Protein AF-A0A1Z1WQK5-F1 (afdb_monomer_lite)

Foldseek 3Di:
DVVVVLVVVLVVVLVPDPVLVVLCVLLCVVVVVDDPCPPDDVVCVVDCCNPVVPDVPVVVPRDNSVVVNVVSSVCSSVVVDD

Structure (mmCIF, N/CA/C/O backbone):
data_AF-A0A1Z1WQK5-F1
#
_entry.id   AF-A0A1Z1WQK5-F1
#
loop_
_atom_site.group_PDB
_atom_site.id
_atom_site.type_symbol
_atom_site.label_atom_id
_atom_site.label_alt_id
_atom_site.label_comp_id
_atom_site.label_asym_id
_atom_site.label_entity_id
_atom_site.label_seq_id
_atom_site.pdbx_PDB_ins_code
_atom_site.Cartn_x
_atom_site.Cartn_y
_atom_site.Cartn_z
_atom_site.occupancy
_atom_site.B_iso_or_equiv
_atom_site.auth_seq_id
_atom_site.auth_comp_id
_atom_site.auth_asym_id
_atom_site.auth_atom_id
_atom_site.pdbx_PDB_model_num
ATOM 1 N N . MET A 1 1 ? -10.961 16.585 25.277 1.00 91.50 1 MET A N 1
ATOM 2 C CA . MET A 1 1 ? -10.325 15.956 24.091 1.00 91.50 1 MET A CA 1
ATOM 3 C C . MET A 1 1 ? -10.861 14.541 23.794 1.00 91.50 1 MET A C 1
ATOM 5 O O . MET A 1 1 ? -10.103 13.688 23.355 1.00 91.50 1 MET A O 1
ATOM 9 N N . ARG A 1 2 ? -12.161 14.257 23.996 1.00 97.75 2 ARG A N 1
ATOM 10 C CA . ARG A 1 2 ? -12.702 12.882 23.923 1.00 97.75 2 ARG A CA 1
ATOM 11 C C . ARG A 1 2 ? -12.507 12.221 22.551 1.00 97.75 2 ARG A C 1
ATOM 13 O O . ARG A 1 2 ? -11.903 11.159 22.480 1.00 97.75 2 ARG A O 1
ATOM 20 N N . ASN A 1 3 ? -12.962 12.871 21.480 1.00 98.31 3 ASN A N 1
ATOM 21 C CA . ASN A 1 3 ? -12.898 12.306 20.125 1.00 98.31 3 ASN A CA 1
ATOM 22 C C . ASN A 1 3 ? -11.457 12.043 19.683 1.00 98.31 3 ASN A C 1
ATOM 24 O O . ASN A 1 3 ? -11.165 10.986 19.140 1.00 98.31 3 ASN A O 1
ATOM 28 N N . TYR A 1 4 ? -10.547 12.969 19.989 1.00 98.44 4 TYR A N 1
ATOM 29 C CA . TYR A 1 4 ? -9.128 12.803 19.692 1.00 98.44 4 TYR A CA 1
ATOM 30 C C . TYR A 1 4 ? -8.550 11.540 20.341 1.00 98.44 4 TYR A C 1
ATOM 32 O O . TYR A 1 4 ? -7.877 10.761 19.676 1.00 98.44 4 TYR A O 1
ATOM 40 N N . LEU A 1 5 ? -8.832 11.318 21.630 1.00 98.50 5 LEU A N 1
ATOM 41 C CA . LEU A 1 5 ? -8.300 10.160 22.352 1.00 98.50 5 LEU A CA 1
ATOM 42 C C . LEU A 1 5 ? -8.838 8.837 21.791 1.00 98.50 5 LEU A C 1
ATOM 44 O O . LEU A 1 5 ? -8.054 7.906 21.641 1.00 98.50 5 LEU A O 1
ATOM 48 N N . ILE A 1 6 ? -10.121 8.788 21.408 1.00 98.00 6 ILE A N 1
ATOM 49 C CA . ILE A 1 6 ? -10.722 7.618 20.747 1.00 98.00 6 ILE A CA 1
ATOM 50 C C . ILE A 1 6 ? -10.032 7.347 19.405 1.00 98.00 6 ILE A C 1
ATOM 52 O O . ILE A 1 6 ? -9.563 6.239 19.168 1.00 98.00 6 ILE A O 1
ATOM 56 N N . LEU A 1 7 ? -9.918 8.357 18.536 1.00 98.25 7 LEU A N 1
ATOM 57 C CA . LEU A 1 7 ? -9.297 8.185 17.219 1.00 98.25 7 LEU A CA 1
ATOM 58 C C . LEU A 1 7 ? -7.821 7.784 17.328 1.00 98.25 7 LEU A C 1
ATOM 60 O O . LEU A 1 7 ? -7.351 6.955 16.550 1.00 98.25 7 LEU A O 1
ATOM 64 N N . ARG A 1 8 ? -7.098 8.326 18.315 1.00 98.25 8 ARG A N 1
ATOM 65 C CA . ARG A 1 8 ? -5.707 7.955 18.595 1.00 98.25 8 ARG A CA 1
ATOM 66 C C . ARG A 1 8 ? -5.584 6.479 18.970 1.00 98.25 8 ARG A C 1
ATOM 68 O O . ARG A 1 8 ? -4.688 5.812 18.466 1.00 98.25 8 ARG A O 1
ATOM 75 N N . GLU A 1 9 ? -6.464 5.979 19.834 1.00 97.81 9 GLU A N 1
ATOM 76 C CA . GLU A 1 9 ? -6.485 4.568 20.236 1.00 97.81 9 GLU A CA 1
ATOM 77 C C . GLU A 1 9 ? -6.773 3.648 19.042 1.00 97.81 9 GLU A C 1
ATOM 79 O O . GLU A 1 9 ? -6.003 2.721 18.793 1.00 97.81 9 GLU A O 1
ATOM 84 N N . ARG A 1 10 ? -7.803 3.955 18.238 1.00 97.88 10 ARG A N 1
ATOM 85 C CA . ARG A 1 10 ? -8.123 3.176 17.025 1.00 97.88 10 ARG A CA 1
ATOM 86 C C . ARG A 1 10 ? -6.985 3.188 16.008 1.00 97.88 10 ARG A C 1
ATOM 88 O O . ARG A 1 10 ? -6.644 2.154 15.451 1.00 97.88 10 A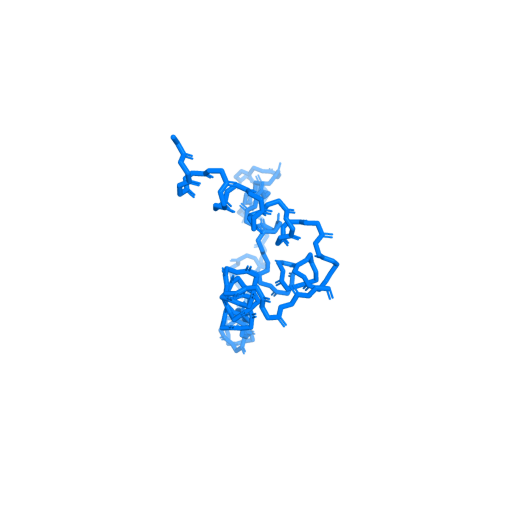RG A O 1
ATOM 95 N N . THR A 1 11 ? -6.349 4.342 15.810 1.00 98.06 11 THR A N 1
ATOM 96 C CA . THR A 1 11 ? -5.203 4.467 14.897 1.00 98.06 11 THR A CA 1
ATOM 97 C C . THR A 1 11 ? -4.007 3.642 15.374 1.00 98.06 11 THR A C 1
ATOM 99 O O . THR A 1 11 ? -3.332 3.019 14.557 1.00 98.06 11 THR A O 1
ATOM 102 N N . ALA A 1 12 ? -3.734 3.620 16.683 1.00 98.19 12 ALA A N 1
ATOM 103 C CA . ALA A 1 12 ? -2.655 2.808 17.240 1.00 98.19 12 ALA A CA 1
ATOM 104 C C . ALA A 1 12 ? -2.916 1.309 17.028 1.00 98.19 12 ALA A C 1
ATOM 106 O O . ALA A 1 12 ? -2.012 0.602 16.587 1.00 98.19 12 ALA A O 1
ATOM 107 N N . ALA A 1 13 ? -4.151 0.850 17.261 1.00 98.19 13 ALA A N 1
ATOM 108 C CA . ALA A 1 13 ? -4.559 -0.530 16.993 1.00 98.19 13 ALA A CA 1
ATOM 109 C C . ALA A 1 13 ? -4.421 -0.892 15.503 1.00 98.19 13 ALA A C 1
ATOM 111 O O . ALA A 1 13 ? -3.781 -1.889 15.180 1.00 98.19 13 ALA A O 1
ATOM 112 N N . PHE A 1 14 ? -4.902 -0.032 14.597 1.00 98.31 14 PHE A N 1
ATOM 113 C CA . PHE A 1 14 ? -4.761 -0.216 13.148 1.00 98.31 14 PHE A CA 1
ATOM 114 C C . PHE A 1 14 ? -3.300 -0.394 12.726 1.00 98.31 14 PHE A C 1
ATOM 116 O O . PHE A 1 14 ? -2.977 -1.284 11.948 1.00 98.31 14 PHE A O 1
ATOM 123 N N . ARG A 1 15 ? -2.382 0.426 13.253 1.00 98.00 15 ARG A N 1
ATOM 124 C CA . ARG A 1 15 ? -0.954 0.338 12.903 1.00 98.00 15 ARG A CA 1
ATOM 125 C C . ARG A 1 15 ? -0.243 -0.875 13.505 1.00 98.00 15 ARG A C 1
ATOM 127 O O . ARG A 1 15 ? 0.790 -1.266 12.968 1.00 98.00 15 ARG A O 1
ATOM 134 N N . ALA A 1 16 ? -0.757 -1.433 14.598 1.00 97.88 16 ALA A N 1
ATOM 135 C CA . ALA A 1 16 ? -0.194 -2.611 15.254 1.00 97.88 16 ALA A CA 1
ATOM 136 C C . ALA A 1 16 ? -0.718 -3.939 14.676 1.00 97.88 16 ALA A C 1
ATOM 138 O O . ALA A 1 16 ? -0.118 -4.982 14.929 1.00 97.88 16 ALA A O 1
ATOM 139 N N . ASP A 1 17 ? -1.814 -3.913 13.914 1.00 98.31 17 ASP A N 1
ATOM 140 C CA . ASP A 1 17 ? -2.444 -5.102 13.339 1.00 98.31 17 ASP A CA 1
ATOM 141 C C . ASP A 1 17 ? -1.565 -5.742 12.232 1.00 98.31 17 ASP A C 1
ATOM 143 O O . ASP A 1 17 ? -1.266 -5.091 11.220 1.00 98.31 17 ASP A O 1
ATOM 147 N N . PRO A 1 18 ? -1.163 -7.024 12.366 1.00 98.12 18 PRO A N 1
ATOM 148 C CA . PRO A 1 18 ? -0.397 -7.735 11.343 1.00 98.12 18 PRO A CA 1
ATOM 149 C C . PRO A 1 18 ? -1.097 -7.826 9.978 1.00 98.12 18 PRO A C 1
ATOM 151 O O . PRO A 1 18 ? -0.420 -7.805 8.947 1.00 98.12 18 PRO A O 1
ATOM 154 N N . GLU A 1 19 ? -2.432 -7.896 9.934 1.00 98.06 19 GLU A N 1
ATOM 155 C CA . GLU A 1 19 ? -3.176 -7.914 8.669 1.00 98.06 19 GLU A CA 1
ATOM 156 C C . GLU A 1 19 ? -3.123 -6.562 7.957 1.00 98.06 19 GLU A C 1
ATOM 158 O O . GLU A 1 19 ? -3.063 -6.521 6.724 1.00 98.06 19 GLU A O 1
ATOM 163 N N . VAL A 1 20 ? -3.090 -5.463 8.718 1.00 98.38 20 VAL A N 1
ATOM 164 C CA . VAL A 1 20 ? -2.876 -4.116 8.177 1.00 98.38 20 VAL A CA 1
ATOM 165 C C . VAL A 1 20 ? -1.449 -3.978 7.657 1.00 98.38 20 VAL A C 1
ATOM 167 O O . VAL A 1 20 ? -1.249 -3.440 6.569 1.00 98.38 20 VAL A O 1
ATOM 170 N N . ALA A 1 21 ? -0.451 -4.505 8.371 1.00 98.31 21 ALA A N 1
ATOM 171 C CA . ALA A 1 21 ? 0.933 -4.510 7.896 1.00 98.31 21 ALA A CA 1
ATOM 172 C C . ALA A 1 21 ? 1.088 -5.281 6.569 1.00 98.31 21 ALA A C 1
ATOM 174 O O . ALA A 1 21 ? 1.765 -4.808 5.652 1.00 98.31 21 ALA A O 1
ATOM 175 N N . GLU A 1 22 ? 0.424 -6.431 6.427 1.00 98.31 22 GLU A N 1
ATOM 176 C CA . GLU A 1 22 ? 0.344 -7.165 5.158 1.00 98.31 22 GLU A CA 1
ATOM 177 C C . GLU A 1 22 ? -0.376 -6.346 4.077 1.00 98.31 22 GLU A C 1
ATOM 179 O O . GLU A 1 22 ? 0.144 -6.206 2.972 1.00 98.31 22 GLU A O 1
ATOM 184 N N . ALA A 1 23 ? -1.531 -5.749 4.388 1.00 98.31 23 ALA A N 1
ATOM 185 C CA . ALA A 1 23 ? -2.283 -4.932 3.434 1.00 98.31 23 ALA A CA 1
ATOM 186 C C . ALA A 1 23 ? -1.468 -3.728 2.925 1.00 98.31 23 ALA A C 1
ATOM 188 O O . ALA A 1 23 ? -1.485 -3.430 1.733 1.00 98.31 23 ALA A O 1
ATOM 189 N N . LEU A 1 24 ? -0.689 -3.079 3.796 1.00 98.44 24 LEU A N 1
ATOM 190 C CA . LEU A 1 24 ? 0.216 -1.988 3.421 1.00 98.44 24 LEU A CA 1
ATOM 191 C C . LEU A 1 24 ? 1.324 -2.453 2.467 1.00 98.44 24 LEU A C 1
ATOM 193 O O . LEU A 1 24 ? 1.671 -1.716 1.541 1.00 98.44 24 LEU A O 1
ATOM 197 N N . A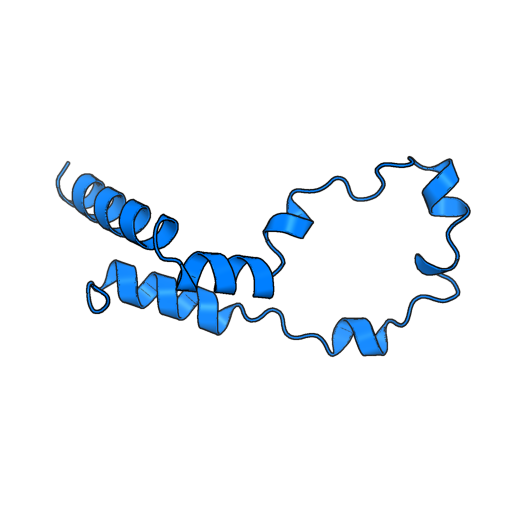RG A 1 25 ? 1.864 -3.666 2.658 1.00 98.19 25 ARG A N 1
ATOM 198 C CA . ARG A 1 25 ? 2.832 -4.264 1.724 1.00 98.19 25 ARG A CA 1
ATOM 199 C C . ARG A 1 25 ? 2.193 -4.586 0.377 1.00 98.19 25 ARG A C 1
ATOM 201 O O . ARG A 1 25 ? 2.758 -4.230 -0.649 1.00 98.19 25 ARG A O 1
ATOM 208 N N . GLN A 1 26 ? 1.002 -5.181 0.368 1.00 97.88 26 GLN A N 1
ATOM 209 C CA . GLN A 1 26 ? 0.257 -5.464 -0.868 1.00 97.88 26 GLN A CA 1
ATOM 210 C C . GLN A 1 26 ? -0.051 -4.187 -1.658 1.00 97.88 26 GLN A C 1
ATOM 212 O O . GLN A 1 26 ? 0.049 -4.172 -2.886 1.00 97.88 26 GLN A O 1
ATOM 217 N N . ALA A 1 27 ? -0.356 -3.104 -0.943 1.00 98.12 27 ALA A N 1
ATOM 218 C CA . ALA A 1 27 ? -0.596 -1.779 -1.496 1.00 98.12 27 ALA A CA 1
ATOM 219 C C . ALA A 1 27 ? 0.685 -0.998 -1.851 1.00 98.12 27 ALA A C 1
ATOM 221 O O . ALA A 1 27 ? 0.594 0.135 -2.321 1.00 98.12 27 ALA A O 1
ATOM 222 N N . ARG A 1 28 ? 1.874 -1.592 -1.658 1.00 98.19 28 ARG A N 1
ATOM 223 C CA . ARG A 1 28 ? 3.186 -1.034 -2.038 1.00 98.19 28 ARG A CA 1
ATOM 224 C C . ARG A 1 28 ? 3.519 0.313 -1.385 1.00 98.19 28 ARG A C 1
ATOM 226 O O . ARG A 1 28 ? 4.354 1.068 -1.874 1.00 98.19 28 ARG A O 1
ATOM 233 N N . LEU A 1 29 ? 2.928 0.608 -0.226 1.00 98.12 29 LEU A N 1
ATOM 234 C CA . LEU A 1 29 ? 3.234 1.828 0.532 1.00 98.12 29 LEU A CA 1
ATOM 235 C C . LEU A 1 29 ? 4.705 1.901 0.983 1.00 98.12 29 LEU A C 1
ATOM 237 O O . LEU A 1 29 ? 5.286 2.982 0.896 1.00 98.12 29 LEU A O 1
ATOM 241 N N . PRO A 1 30 ? 5.347 0.798 1.423 1.00 98.12 30 PRO A N 1
ATOM 242 C CA . PRO A 1 30 ? 6.774 0.826 1.732 1.00 98.12 30 PRO A CA 1
ATOM 243 C C . PRO A 1 30 ? 7.657 1.130 0.516 1.00 98.12 30 PRO A C 1
ATOM 245 O O . PRO A 1 30 ? 8.703 1.749 0.671 1.00 98.12 30 PRO A O 1
ATOM 248 N N . GLU A 1 31 ? 7.242 0.729 -0.690 1.00 97.69 31 GLU A N 1
ATOM 249 C CA . GLU A 1 31 ? 7.985 1.011 -1.925 1.00 97.69 31 GLU A CA 1
ATOM 250 C C . GLU A 1 31 ? 7.924 2.500 -2.277 1.00 97.69 31 GLU A C 1
ATOM 252 O O . GLU A 1 31 ? 8.937 3.069 -2.668 1.00 97.69 31 GLU A O 1
ATOM 257 N N . LEU A 1 32 ? 6.783 3.159 -2.036 1.00 97.94 32 LEU A N 1
AT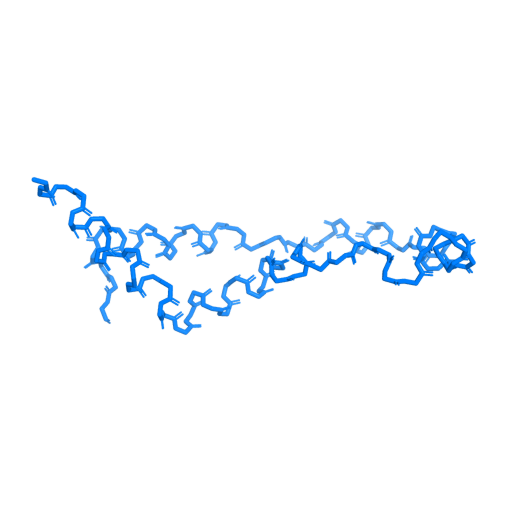OM 258 C CA . LEU A 1 32 ? 6.633 4.609 -2.213 1.00 97.94 32 LEU A CA 1
ATOM 259 C C . LEU A 1 32 ? 7.567 5.428 -1.304 1.00 97.94 32 LEU A C 1
ATOM 261 O O . LEU A 1 32 ? 7.913 6.559 -1.634 1.00 97.94 32 LEU A O 1
ATOM 265 N N . ALA A 1 33 ? 7.976 4.877 -0.159 1.00 97.75 33 ALA A N 1
ATOM 266 C CA . ALA A 1 33 ? 8.897 5.540 0.763 1.00 97.75 33 ALA A CA 1
ATOM 267 C C . ALA A 1 33 ? 10.373 5.451 0.326 1.00 97.75 33 ALA A C 1
ATOM 269 O O . ALA A 1 33 ? 11.234 6.054 0.970 1.00 97.75 33 ALA A O 1
ATOM 270 N N . ARG A 1 34 ? 10.682 4.693 -0.733 1.00 97.75 34 ARG A N 1
ATOM 271 C CA . ARG A 1 34 ? 12.043 4.545 -1.258 1.00 97.75 34 ARG A CA 1
ATOM 272 C C . ARG A 1 34 ? 12.348 5.613 -2.316 1.00 97.75 34 ARG A C 1
ATOM 274 O O . ARG A 1 34 ? 11.440 6.030 -3.035 1.00 97.75 34 ARG A O 1
ATOM 281 N N . PRO A 1 35 ? 13.614 6.047 -2.457 1.00 98.06 35 PRO A N 1
ATOM 282 C CA . PRO A 1 35 ? 14.011 6.901 -3.571 1.00 98.06 35 PRO A CA 1
ATOM 283 C C . PRO A 1 35 ? 13.740 6.217 -4.918 1.00 98.06 35 PRO A C 1
ATOM 285 O O . PRO A 1 35 ? 14.017 5.033 -5.083 1.00 98.06 35 PRO A O 1
ATOM 288 N N . THR A 1 36 ? 13.235 6.970 -5.895 1.00 97.50 36 THR A N 1
ATOM 289 C CA . THR A 1 36 ? 12.888 6.435 -7.224 1.00 97.50 36 THR A CA 1
ATOM 290 C C . THR A 1 36 ? 14.100 5.911 -8.002 1.00 97.50 36 THR A C 1
ATOM 292 O O . THR A 1 36 ? 13.975 4.926 -8.717 1.00 97.50 36 THR A O 1
ATOM 295 N N . ALA A 1 37 ? 15.260 6.560 -7.867 1.00 96.69 37 ALA A N 1
ATOM 296 C CA . ALA A 1 37 ? 16.502 6.201 -8.554 1.00 96.69 37 ALA A CA 1
ATOM 297 C C . ALA A 1 37 ? 17.684 6.356 -7.585 1.00 96.69 37 ALA A C 1
ATOM 299 O O . ALA A 1 37 ? 18.343 7.397 -7.543 1.00 96.69 37 ALA A O 1
ATOM 300 N N . GLU A 1 38 ? 17.901 5.343 -6.740 1.00 95.38 38 GLU A N 1
ATOM 301 C CA . GLU A 1 38 ? 18.984 5.327 -5.738 1.00 95.38 38 GLU A CA 1
ATOM 302 C C . GLU A 1 38 ? 20.389 5.402 -6.381 1.00 95.38 38 GLU A C 1
ATOM 304 O O . GLU A 1 38 ? 21.333 5.877 -5.754 1.00 95.38 38 GLU A O 1
ATOM 309 N N . ASP A 1 39 ? 20.517 4.991 -7.643 1.00 94.38 39 ASP A N 1
ATOM 310 C CA . ASP A 1 39 ? 21.723 5.021 -8.479 1.00 94.38 39 ASP A CA 1
ATOM 311 C C . ASP A 1 39 ? 21.892 6.321 -9.297 1.00 94.38 39 ASP A C 1
ATOM 313 O O . ASP A 1 39 ? 22.892 6.511 -9.997 1.00 94.38 39 ASP A O 1
ATOM 317 N N . GLY A 1 40 ? 20.946 7.257 -9.170 1.00 97.31 40 GLY A N 1
ATOM 318 C CA . GLY A 1 40 ? 20.987 8.572 -9.801 1.00 97.31 40 GLY A CA 1
ATOM 319 C C . GLY A 1 40 ? 20.705 8.564 -11.308 1.00 97.31 40 GLY A C 1
ATOM 320 O O . GLY A 1 40 ? 20.377 7.554 -11.924 1.00 97.31 40 GLY A O 1
ATOM 321 N N . LEU A 1 41 ? 20.830 9.741 -11.932 1.00 97.81 41 LEU A N 1
ATOM 322 C CA . LEU A 1 41 ? 20.406 9.960 -13.322 1.00 97.81 41 LEU A CA 1
ATOM 323 C C . LEU A 1 41 ? 21.138 9.068 -14.336 1.00 97.81 41 LEU A C 1
ATOM 325 O O . LEU A 1 41 ? 20.528 8.603 -15.293 1.00 97.81 41 LEU A O 1
ATOM 329 N N . ALA A 1 42 ? 22.440 8.844 -14.149 1.00 97.88 42 ALA A N 1
ATOM 330 C CA . ALA A 1 42 ? 23.227 8.038 -15.079 1.00 97.88 42 ALA A CA 1
ATOM 331 C C . ALA A 1 42 ? 22.798 6.562 -15.068 1.00 97.88 42 ALA A C 1
ATOM 333 O O . ALA A 1 42 ? 22.750 5.948 -16.131 1.00 97.88 42 ALA A O 1
ATOM 334 N N . GLY A 1 43 ? 22.463 6.021 -13.892 1.00 97.75 43 GLY A N 1
ATOM 335 C CA . GLY A 1 43 ? 21.934 4.665 -13.755 1.00 97.75 43 GLY A CA 1
ATOM 336 C C . GLY A 1 43 ? 20.554 4.534 -14.395 1.00 97.75 43 GLY A C 1
ATOM 337 O O . GLY A 1 43 ? 20.371 3.706 -15.285 1.00 97.75 43 GLY A O 1
ATOM 338 N N . LEU A 1 44 ? 19.643 5.461 -14.077 1.00 97.88 44 LEU A N 1
ATOM 339 C CA . LEU A 1 44 ? 18.301 5.504 -14.663 1.00 97.88 44 LEU A CA 1
ATOM 340 C C . LEU A 1 44 ? 18.310 5.564 -16.202 1.00 97.88 44 LEU A C 1
ATOM 342 O O . LEU A 1 44 ? 17.527 4.876 -16.845 1.00 97.88 44 LEU A O 1
ATOM 346 N N . LEU A 1 45 ? 19.191 6.371 -16.805 1.00 97.69 45 LEU A N 1
ATOM 347 C CA . LEU A 1 45 ? 19.295 6.480 -18.268 1.00 97.69 45 LEU A CA 1
ATOM 348 C C . LEU A 1 45 ? 19.902 5.236 -18.933 1.00 97.69 45 LEU A C 1
ATOM 350 O O . LEU A 1 45 ? 19.706 5.033 -20.129 1.00 97.69 45 LEU A O 1
ATOM 354 N N . ALA A 1 46 ? 20.670 4.436 -18.193 1.00 97.44 46 ALA A N 1
ATOM 355 C CA . ALA A 1 46 ? 21.258 3.199 -18.695 1.00 97.44 46 ALA A CA 1
ATOM 356 C C . ALA A 1 46 ? 20.323 1.986 -18.525 1.00 97.44 46 ALA A C 1
ATOM 358 O O . ALA A 1 46 ? 20.535 0.956 -19.174 1.00 97.44 46 ALA A O 1
ATOM 359 N N . ASP A 1 47 ? 19.300 2.090 -17.672 1.00 97.69 47 ASP A N 1
ATOM 360 C CA . ASP A 1 47 ? 18.359 1.010 -17.394 1.00 97.69 47 ASP A CA 1
ATOM 361 C C . ASP A 1 47 ? 17.272 0.896 -18.472 1.00 97.69 47 ASP A C 1
ATOM 363 O O . ASP A 1 47 ? 16.236 1.560 -18.441 1.00 97.69 47 ASP A O 1
ATOM 367 N N . ARG A 1 48 ? 17.467 -0.045 -19.399 1.00 98.00 48 ARG A N 1
ATOM 368 C CA . ARG A 1 48 ? 16.460 -0.389 -20.418 1.00 98.00 48 ARG A CA 1
ATOM 369 C C . ARG A 1 48 ? 15.144 -0.879 -19.811 1.00 98.00 48 ARG A C 1
ATOM 371 O O . ARG A 1 48 ? 14.104 -0.779 -20.456 1.00 98.00 48 ARG A O 1
ATOM 378 N N . GLY A 1 49 ? 15.177 -1.444 -18.605 1.00 97.38 49 GLY A N 1
ATOM 379 C CA . GLY A 1 49 ? 13.994 -1.889 -17.875 1.00 97.38 49 GLY A CA 1
ATOM 380 C C . GLY A 1 49 ? 13.12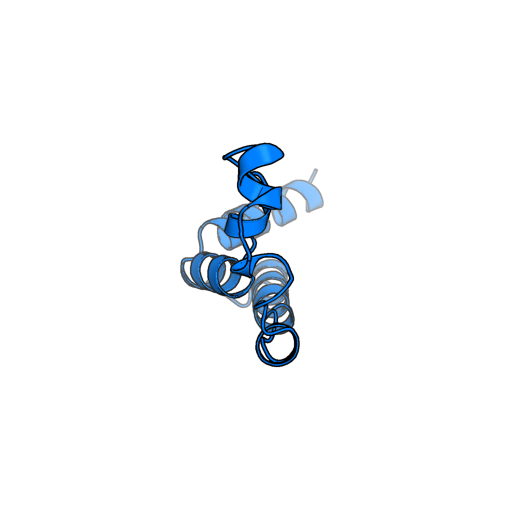9 -0.736 -17.369 1.00 97.38 49 GLY A C 1
ATOM 381 O O . GLY A 1 49 ? 11.954 -0.960 -17.099 1.00 97.38 49 GLY A O 1
ATOM 382 N N . ALA A 1 50 ? 13.662 0.487 -17.300 1.00 97.12 50 ALA A N 1
ATOM 383 C CA . ALA A 1 50 ? 12.911 1.680 -16.923 1.00 97.12 50 ALA A CA 1
ATOM 384 C C . ALA A 1 50 ? 12.117 2.291 -18.094 1.00 97.12 50 ALA A C 1
ATOM 386 O O . ALA A 1 50 ? 11.203 3.084 -17.855 1.00 97.12 50 ALA A O 1
ATOM 387 N N . TYR A 1 51 ? 12.441 1.938 -19.348 1.00 97.88 51 TYR A N 1
ATOM 388 C CA . TYR A 1 51 ? 11.751 2.470 -20.525 1.00 97.88 51 TYR A CA 1
ATOM 389 C C . TYR A 1 51 ? 11.614 1.464 -21.678 1.00 97.88 51 TYR A C 1
ATOM 391 O O . TYR A 1 51 ? 10.527 0.933 -21.891 1.00 97.88 51 TYR A O 1
ATOM 399 N N . GLU A 1 52 ? 12.681 1.173 -2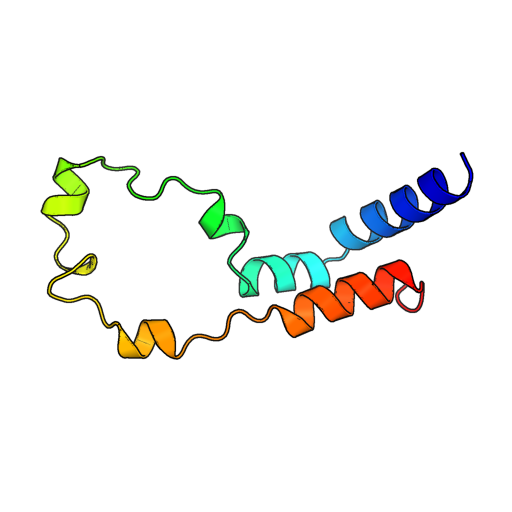2.429 1.00 98.25 52 GLU A N 1
ATOM 400 C CA . GLU A 1 52 ? 12.599 0.441 -23.705 1.00 98.25 52 GLU A CA 1
ATOM 401 C C . GLU A 1 52 ? 12.059 -0.985 -23.580 1.00 98.25 52 GLU A C 1
ATOM 403 O O . GLU A 1 52 ? 11.493 -1.518 -24.533 1.00 98.25 52 GLU A O 1
ATOM 408 N N . ALA A 1 53 ? 12.284 -1.616 -22.432 1.00 98.38 53 ALA A N 1
ATOM 409 C CA . ALA A 1 53 ? 11.855 -2.972 -22.124 1.00 98.38 53 ALA A CA 1
ATOM 410 C C . ALA A 1 53 ? 10.833 -3.021 -20.974 1.00 98.38 53 ALA A C 1
ATOM 412 O O . ALA A 1 53 ? 10.546 -4.109 -20.474 1.00 98.38 53 ALA A O 1
ATOM 413 N N . PHE A 1 54 ? 10.296 -1.875 -20.538 1.00 98.50 54 PHE A N 1
ATOM 414 C CA . PHE A 1 54 ? 9.312 -1.845 -19.460 1.00 98.50 54 PHE A CA 1
ATOM 415 C C . PHE A 1 54 ? 7.949 -2.353 -19.948 1.00 98.50 54 PHE A C 1
ATOM 417 O O . PHE A 1 54 ? 7.338 -1.782 -20.853 1.00 98.50 54 PHE A O 1
ATOM 424 N N . ASP A 1 55 ? 7.446 -3.414 -19.321 1.00 98.44 55 ASP A N 1
ATOM 425 C CA . ASP A 1 55 ? 6.124 -3.964 -19.620 1.00 98.44 55 ASP A CA 1
ATOM 426 C C . ASP A 1 55 ? 5.025 -3.140 -18.930 1.00 98.44 55 ASP A C 1
ATOM 428 O O . ASP A 1 55 ? 4.667 -3.360 -17.766 1.00 98.44 55 ASP A O 1
ATOM 432 N N . VAL A 1 56 ? 4.497 -2.162 -19.666 1.00 98.38 56 VAL A N 1
ATOM 433 C CA . VAL A 1 56 ? 3.431 -1.269 -19.193 1.00 98.38 56 VAL A CA 1
ATOM 434 C C . VAL A 1 56 ? 2.106 -1.995 -18.961 1.00 98.38 56 VAL A C 1
ATOM 436 O O . VAL A 1 56 ? 1.373 -1.623 -18.046 1.00 98.38 56 VAL A O 1
ATOM 439 N N . GLU A 1 57 ? 1.806 -3.042 -19.730 1.00 98.56 57 GLU A N 1
ATOM 440 C CA . GLU A 1 57 ? 0.535 -3.766 -19.635 1.00 98.56 57 GLU A CA 1
ATOM 441 C C . GLU A 1 57 ? 0.522 -4.656 -18.393 1.00 98.56 57 GLU A C 1
ATOM 443 O O . GLU A 1 57 ? -0.404 -4.591 -17.578 1.00 98.56 57 GLU A O 1
ATOM 448 N N . ALA A 1 58 ? 1.601 -5.414 -18.167 1.00 98.19 58 ALA A N 1
ATOM 449 C CA . ALA A 1 58 ? 1.770 -6.156 -16.923 1.00 98.19 58 ALA A CA 1
ATOM 450 C C . ALA A 1 58 ? 1.809 -5.215 -15.713 1.00 98.19 58 ALA A C 1
ATOM 452 O O . ALA A 1 58 ? 1.338 -5.582 -14.635 1.00 98.19 58 ALA A O 1
ATOM 453 N N . ALA A 1 59 ? 2.346 -3.999 -15.869 1.00 98.06 59 ALA A N 1
ATOM 454 C CA . ALA A 1 59 ? 2.331 -3.002 -14.811 1.00 98.06 59 ALA A CA 1
ATOM 455 C C . ALA A 1 59 ? 0.931 -2.484 -14.480 1.00 98.06 59 ALA A C 1
ATOM 457 O O . ALA A 1 59 ? 0.571 -2.444 -13.299 1.00 98.06 59 ALA A O 1
ATOM 458 N N . ALA A 1 60 ? 0.149 -2.138 -15.500 1.00 98.06 60 ALA A N 1
ATOM 459 C CA . ALA A 1 60 ? -1.211 -1.633 -15.360 1.00 98.06 60 ALA A CA 1
ATOM 460 C C . ALA A 1 60 ? -2.181 -2.693 -14.815 1.00 98.06 60 ALA A C 1
ATOM 462 O O . ALA A 1 60 ? -3.086 -2.364 -14.049 1.00 98.06 60 ALA A O 1
ATOM 463 N N . ALA A 1 61 ? -1.969 -3.969 -15.144 1.00 98.25 61 ALA A N 1
ATOM 464 C CA . ALA A 1 61 ? -2.809 -5.067 -14.670 1.00 98.25 61 ALA A CA 1
ATOM 465 C C . ALA A 1 61 ? -2.709 -5.321 -13.151 1.00 98.25 61 ALA A C 1
ATOM 467 O O . ALA A 1 61 ? -3.565 -5.998 -12.573 1.00 98.25 61 ALA A O 1
ATOM 468 N N . ARG A 1 62 ? -1.679 -4.798 -12.469 1.00 96.94 62 ARG A N 1
ATOM 469 C CA . ARG A 1 62 ? -1.500 -4.998 -11.023 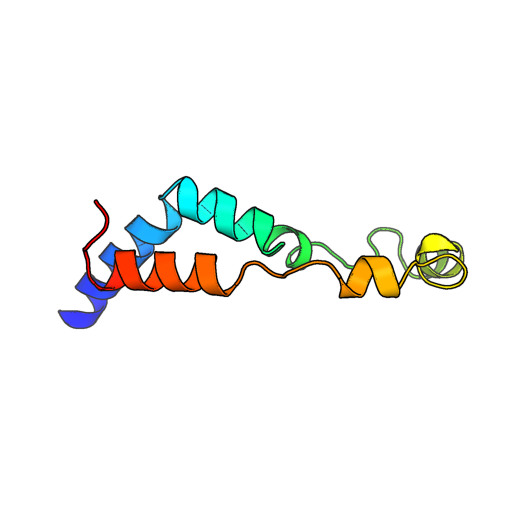1.00 96.94 62 ARG A CA 1
ATOM 470 C C . ARG A 1 62 ? -2.483 -4.148 -10.222 1.00 96.94 62 ARG A C 1
ATOM 472 O O . ARG A 1 62 ? -2.354 -2.929 -10.141 1.00 96.94 62 ARG A O 1
ATOM 479 N N . GLY A 1 63 ? -3.393 -4.804 -9.506 1.00 95.88 63 GLY A N 1
ATOM 480 C CA . GLY A 1 63 ? -4.255 -4.137 -8.530 1.00 95.88 63 GLY A CA 1
ATOM 481 C C . GLY A 1 63 ? -3.465 -3.476 -7.389 1.00 95.88 63 GLY A C 1
ATOM 482 O O . GLY A 1 63 ? -2.419 -3.971 -6.958 1.00 95.88 63 GLY A O 1
ATOM 483 N N . MET A 1 64 ? -3.974 -2.354 -6.873 1.00 97.06 64 MET A N 1
ATOM 484 C CA . MET A 1 64 ? -3.382 -1.629 -5.734 1.00 97.06 64 MET A CA 1
ATOM 485 C C . MET A 1 64 ? -3.845 -2.139 -4.360 1.00 97.06 64 MET A C 1
ATOM 487 O O . MET A 1 64 ? -3.313 -1.707 -3.349 1.00 97.06 64 MET A O 1
ATOM 491 N N . ALA A 1 65 ? -4.839 -3.034 -4.305 1.00 96.81 65 ALA A N 1
ATOM 492 C CA . ALA A 1 65 ? -5.403 -3.577 -3.059 1.00 96.81 65 ALA A CA 1
ATOM 493 C C . ALA A 1 65 ? -5.909 -2.518 -2.046 1.00 96.81 65 ALA A C 1
ATOM 495 O O . ALA A 1 65 ? -6.069 -2.821 -0.863 1.00 96.81 65 ALA A O 1
ATOM 496 N N . PHE A 1 66 ? -6.196 -1.291 -2.499 1.00 98.19 66 PHE A N 1
ATOM 497 C CA . PHE A 1 66 ? -6.575 -0.178 -1.624 1.00 98.19 66 PHE A CA 1
ATOM 498 C C . PHE A 1 66 ? -7.912 -0.380 -0.915 1.00 98.19 66 PHE A C 1
ATOM 500 O O . PHE A 1 66 ? -7.985 -0.106 0.274 1.00 98.19 66 PHE A O 1
ATOM 507 N N . GLU A 1 67 ? -8.919 -0.946 -1.581 1.00 98.38 67 GLU A N 1
ATOM 508 C CA . GLU A 1 67 ? -10.223 -1.217 -0.952 1.00 98.38 67 GLU A CA 1
ATOM 509 C C . GLU A 1 67 ? -10.099 -2.152 0.259 1.00 98.38 67 GLU A C 1
ATOM 511 O O . GLU A 1 67 ? -10.717 -1.932 1.295 1.00 98.38 67 GLU A O 1
ATOM 516 N N . ARG A 1 68 ? -9.234 -3.173 0.177 1.00 97.56 68 ARG A N 1
ATOM 517 C CA . ARG A 1 68 ? -8.978 -4.067 1.315 1.00 97.56 68 ARG A CA 1
ATOM 518 C C . ARG A 1 68 ? -8.311 -3.319 2.471 1.00 97.56 68 ARG A C 1
ATOM 520 O O . ARG A 1 68 ? -8.654 -3.552 3.626 1.00 97.56 68 ARG A O 1
ATOM 527 N N . LEU A 1 69 ? -7.343 -2.455 2.168 1.00 98.31 69 LEU A N 1
ATOM 528 C CA . LEU A 1 69 ? -6.655 -1.650 3.176 1.00 98.31 69 LEU A CA 1
ATOM 529 C C . LEU A 1 69 ? -7.606 -0.644 3.846 1.00 98.31 69 LEU A C 1
ATOM 531 O O . LEU A 1 69 ? -7.557 -0.489 5.065 1.00 98.31 69 LEU A O 1
ATOM 535 N N . ASP A 1 70 ? -8.472 0.005 3.070 1.00 98.50 70 ASP A N 1
ATOM 536 C CA . ASP A 1 70 ? -9.454 0.964 3.579 1.00 98.50 70 ASP A CA 1
ATOM 537 C C . ASP A 1 70 ? -10.532 0.278 4.422 1.00 98.50 70 ASP A C 1
ATOM 539 O O . ASP A 1 70 ? -10.852 0.741 5.515 1.00 98.50 70 ASP A O 1
ATOM 543 N N . GLN A 1 71 ? -10.998 -0.903 4.007 1.00 98.50 71 GLN A N 1
ATOM 544 C CA . GLN A 1 71 ? -11.941 -1.679 4.809 1.00 98.50 71 GLN A CA 1
ATOM 545 C C . GLN A 1 71 ? -11.354 -2.052 6.177 1.00 98.50 71 GLN A C 1
ATOM 547 O O . GLN A 1 71 ? -12.033 -1.915 7.191 1.00 98.50 71 GLN A O 1
ATOM 552 N N . LEU A 1 72 ? -10.075 -2.442 6.241 1.00 98.31 72 LEU A N 1
ATOM 553 C CA . LEU A 1 72 ? -9.405 -2.664 7.527 1.00 98.31 72 LEU A CA 1
ATOM 554 C C . LEU A 1 72 ? -9.356 -1.378 8.367 1.00 98.31 72 LEU A C 1
ATOM 556 O O . LEU A 1 72 ? -9.553 -1.430 9.581 1.00 98.31 72 LEU A O 1
ATOM 560 N N . ALA A 1 73 ? -9.129 -0.217 7.748 1.00 98.38 73 ALA A N 1
ATOM 561 C CA . ALA A 1 73 ? -9.163 1.061 8.457 1.00 98.38 73 ALA A CA 1
ATOM 562 C C . ALA A 1 73 ? -10.560 1.356 9.031 1.00 98.38 73 ALA A C 1
ATOM 564 O O . ALA A 1 73 ? -10.673 1.762 10.191 1.00 98.38 73 ALA A O 1
ATOM 565 N N . MET A 1 74 ? -11.616 1.093 8.258 1.00 98.50 74 MET A N 1
ATOM 566 C CA . MET A 1 74 ? -13.004 1.229 8.698 1.00 98.50 74 MET A CA 1
ATOM 567 C C . MET A 1 74 ? -13.344 0.271 9.838 1.00 98.50 74 MET A C 1
ATOM 569 O O . MET A 1 74 ? -13.954 0.686 10.823 1.00 98.50 74 MET A O 1
ATOM 573 N N . ASP A 1 75 ? -12.897 -0.978 9.759 1.00 98.44 75 ASP A N 1
ATOM 574 C CA . ASP A 1 75 ? -13.137 -1.975 10.796 1.00 98.44 75 ASP A CA 1
ATOM 575 C C . ASP A 1 75 ? -12.504 -1.575 12.142 1.00 98.44 75 ASP A C 1
ATOM 577 O O . ASP A 1 75 ? -13.136 -1.682 13.200 1.00 98.44 75 ASP A O 1
ATOM 581 N N . HIS A 1 76 ? -11.271 -1.053 12.103 1.00 98.31 76 HIS A N 1
ATOM 582 C CA . HIS A 1 76 ? -10.584 -0.498 13.275 1.00 98.31 76 HIS A CA 1
ATOM 583 C C . HIS A 1 76 ? -11.287 0.751 13.812 1.00 98.31 76 HIS A C 1
ATOM 585 O O . HIS A 1 76 ? -11.453 0.899 15.025 1.00 98.31 76 HIS A O 1
ATOM 591 N N . LEU A 1 77 ? -11.738 1.646 12.930 1.00 97.88 77 LEU A N 1
ATOM 592 C CA . LEU A 1 77 ? -12.452 2.866 13.311 1.00 97.88 77 LEU A CA 1
ATOM 593 C C . LEU A 1 77 ? -13.790 2.561 14.003 1.00 97.88 77 LEU A C 1
ATOM 595 O O . LEU A 1 77 ? -14.110 3.180 15.021 1.00 97.88 77 LEU A O 1
ATOM 599 N N . LEU A 1 78 ? -14.553 1.605 13.466 1.00 98.06 78 LEU A N 1
ATOM 600 C CA . LEU A 1 78 ? -15.858 1.189 13.986 1.00 98.06 78 LEU A CA 1
ATOM 601 C C . LEU A 1 78 ? -15.751 0.222 15.176 1.00 98.06 78 LEU A C 1
ATOM 603 O O . LEU A 1 78 ? -16.744 -0.006 15.865 1.00 98.06 78 LEU A O 1
ATOM 607 N N . GLY A 1 79 ? -14.557 -0.309 15.457 1.00 95.94 79 GLY A N 1
ATOM 608 C CA . GLY A 1 79 ? -14.307 -1.212 16.581 1.00 95.94 79 GLY A CA 1
ATOM 609 C C . GLY A 1 79 ? -14.905 -2.607 16.397 1.00 95.94 79 GLY A C 1
ATOM 610 O O . GLY A 1 79 ? -15.254 -3.247 17.386 1.00 95.94 79 GLY A O 1
ATOM 611 N N . VAL A 1 80 ? -15.044 -3.062 15.149 1.00 95.69 80 VAL A N 1
ATOM 612 C CA . VAL A 1 80 ? -15.527 -4.414 14.799 1.00 95.69 80 VAL A CA 1
ATOM 613 C C . VAL A 1 80 ? -14.384 -5.408 14.574 1.00 95.69 80 VAL A C 1
ATOM 615 O O . VAL A 1 80 ? -14.625 -6.587 14.327 1.00 95.69 80 VAL A O 1
ATOM 618 N N . ARG A 1 81 ? -13.139 -4.937 14.708 1.00 79.44 81 ARG A N 1
ATOM 619 C CA . ARG A 1 81 ? -11.933 -5.756 14.829 1.00 79.44 81 ARG A CA 1
ATOM 620 C C . ARG A 1 81 ? -11.317 -5.578 16.212 1.00 79.44 81 ARG A C 1
ATOM 622 O O . ARG A 1 81 ? -11.229 -4.457 16.716 1.00 79.44 81 ARG A O 1
ATOM 629 N N . GLY A 1 82 ? -10.924 -6.697 16.810 1.00 61.34 82 GLY A N 1
ATOM 630 C CA . GLY A 1 82 ? -10.290 -6.809 18.119 1.00 61.34 82 GLY A CA 1
ATOM 631 C C . GLY A 1 82 ? -9.361 -8.005 18.143 1.00 61.34 82 GLY A C 1
ATOM 632 O O . GLY A 1 82 ? -9.698 -9.003 17.467 1.00 61.34 82 GLY A O 1
#

InterPro domains:
  IPR001998 Xylose isomerase [PS51415] (1-77)
  IPR036237 Xylose isomerase-like superfamily [SSF51658] (1-81)

pLDDT: mean 97.11, std 4.57, range [61.34, 98.56]

Secondary structure (DSSP, 8-state):
-HHHHHHHHHHHHHHH-HHHHHHHHHTTHHHHTS-S-TTHHHHHHH-GGGTTT--HHHHHTS---HHHHHHHHHHHHHT---

Radius of gyration: 18.3 Å; chains: 1; bounding box: 39×24×48 Å

Sequence (82 aa):
MRNYLILRERTAAFRADPEVAEALRQARLPELARPTAEDGLAGLLADRGAYEAFDVEAAAARGMAFERLDQLAMDHLLGVRG

Organism: NCBI:txid67267